Protein AF-A0A660T7T9-F1 (afdb_monomer_lite)

Sequence (181 aa):
ESLGSNYILNKNTDSLGRIIKETSVDDIMSLNNDEKEEIIRLISQIIANTEEALNEIQYPAEALRSITDKLHASAEEIGEVSVLLQSGKDKQAMDYVVKFSDLTQRFFRILTALGDSGKIQLNSIKIQGKKSSEFYHDLNNILNQLLDAFHVQDSVLIGDLLEYEIAPRMEILMELSRGLL

Radius of gyration: 19.26 Å; chains: 1; bounding box: 50×42×43 Å

Structure (mmCIF, N/CA/C/O backbone):
data_AF-A0A660T7T9-F1
#
_entry.id   AF-A0A660T7T9-F1
#
loop_
_atom_site.group_PDB
_atom_site.id
_atom_site.type_symbol
_atom_site.label_atom_id
_atom_site.label_alt_id
_atom_site.label_comp_id
_atom_site.label_asym_id
_atom_site.label_entity_id
_atom_site.label_seq_id
_atom_site.pdbx_PDB_ins_code
_atom_site.Cartn_x
_atom_site.Cartn_y
_atom_site.Cartn_z
_atom_site.occupancy
_atom_site.B_iso_or_equiv
_atom_site.auth_seq_id
_atom_site.auth_comp_id
_atom_site.auth_asym_id
_atom_site.auth_atom_id
_atom_site.pdbx_PDB_model_num
ATOM 1 N N . GLU A 1 1 ? -19.222 -13.477 13.745 1.00 32.31 1 GLU A N 1
ATOM 2 C CA . GLU A 1 1 ? -18.716 -14.300 12.632 1.00 32.31 1 GLU A CA 1
ATOM 3 C C . GLU A 1 1 ? -17.301 -13.851 12.338 1.00 32.31 1 GLU A C 1
ATOM 5 O O . GLU A 1 1 ? -17.065 -12.653 12.251 1.00 32.31 1 GLU A O 1
ATOM 10 N N . SER A 1 2 ? -16.368 -14.800 12.360 1.00 30.06 2 SER A N 1
ATOM 11 C CA . SER A 1 2 ? -14.943 -14.578 12.113 1.00 30.06 2 SER A CA 1
ATOM 12 C C . SER A 1 2 ? -14.772 -13.882 10.763 1.00 30.06 2 SER A C 1
ATOM 14 O O . SER A 1 2 ? -15.276 -14.391 9.761 1.00 30.06 2 SER A O 1
ATOM 16 N N . LEU A 1 3 ? -14.116 -12.716 10.741 1.00 31.08 3 LEU A N 1
ATOM 17 C CA . LEU A 1 3 ? -13.635 -12.105 9.504 1.00 31.08 3 LEU A CA 1
ATOM 18 C C . LEU A 1 3 ? -12.631 -13.086 8.906 1.00 31.08 3 LEU A C 1
ATOM 20 O O . LEU A 1 3 ? -11.487 -13.174 9.342 1.00 31.08 3 LEU A O 1
ATOM 24 N N . GLY A 1 4 ? -13.138 -13.918 7.999 1.00 30.67 4 GLY A N 1
ATOM 25 C CA . GLY A 1 4 ? -12.443 -15.075 7.476 1.00 30.67 4 GLY A CA 1
ATOM 26 C C . GLY A 1 4 ? -11.091 -14.689 6.899 1.00 30.67 4 GLY A C 1
ATOM 27 O O . GLY A 1 4 ? -11.026 -13.959 5.917 1.00 30.67 4 GLY A O 1
ATOM 28 N N . SER A 1 5 ? -10.045 -15.185 7.560 1.00 32.72 5 SER A N 1
ATOM 29 C CA . SER A 1 5 ? -8.849 -15.891 7.071 1.00 32.72 5 SER A CA 1
ATOM 30 C C . SER A 1 5 ? -8.569 -15.990 5.560 1.00 32.72 5 SER A C 1
ATOM 32 O O . SER A 1 5 ? -8.034 -16.998 5.118 1.00 32.72 5 SER A O 1
ATOM 34 N N . ASN A 1 6 ? -8.831 -14.956 4.767 1.00 32.03 6 ASN A N 1
ATOM 35 C CA . ASN A 1 6 ? -8.336 -14.829 3.395 1.00 32.03 6 ASN A CA 1
ATOM 36 C C . ASN A 1 6 ? -7.282 -13.720 3.294 1.00 32.03 6 ASN A C 1
ATOM 38 O O . ASN A 1 6 ? -7.159 -13.049 2.275 1.00 32.03 6 ASN A O 1
ATOM 42 N N . TYR A 1 7 ? -6.486 -13.541 4.349 1.00 35.56 7 TYR A N 1
ATOM 43 C CA . TYR A 1 7 ? -5.152 -12.992 4.154 1.00 35.56 7 TYR A CA 1
ATOM 44 C C . TYR A 1 7 ? -4.327 -14.068 3.465 1.00 35.56 7 TYR A C 1
ATOM 46 O O . TYR A 1 7 ? -4.413 -15.235 3.843 1.00 35.56 7 TYR A O 1
ATOM 54 N N . ILE A 1 8 ? -3.569 -13.668 2.445 1.00 36.16 8 ILE A N 1
ATOM 55 C CA . ILE A 1 8 ? -2.634 -14.491 1.674 1.00 36.16 8 ILE A CA 1
ATOM 56 C C . ILE A 1 8 ? -1.559 -15.042 2.624 1.00 36.16 8 ILE A C 1
ATOM 58 O O . ILE A 1 8 ? -0.425 -14.584 2.686 1.00 36.16 8 ILE A O 1
ATOM 62 N N . LEU A 1 9 ? -1.937 -16.029 3.417 1.00 39.06 9 LEU A N 1
ATOM 63 C CA . LEU A 1 9 ? -1.061 -16.961 4.075 1.00 39.06 9 LEU A CA 1
ATOM 64 C C . LEU A 1 9 ? -1.351 -18.292 3.402 1.00 39.06 9 LEU A C 1
ATOM 66 O O . LEU A 1 9 ? -2.498 -18.716 3.295 1.00 39.06 9 LEU A O 1
ATOM 70 N N . ASN A 1 10 ? -0.269 -18.948 3.000 1.00 38.38 10 ASN A N 1
ATOM 71 C CA . ASN A 1 10 ? -0.220 -20.370 2.686 1.00 38.38 10 ASN A CA 1
ATOM 72 C C . ASN A 1 10 ? -0.346 -20.797 1.209 1.00 38.38 10 ASN A C 1
ATOM 74 O O . ASN A 1 10 ? -1.225 -21.561 0.821 1.00 38.38 10 ASN A O 1
ATOM 78 N N . LYS A 1 11 ? 0.636 -20.374 0.402 1.00 34.09 11 LYS A N 1
ATOM 79 C CA . LYS A 1 11 ? 1.214 -21.217 -0.673 1.00 34.09 11 LYS A CA 1
ATOM 80 C C . LYS A 1 11 ? 2.751 -21.170 -0.713 1.00 34.09 11 LYS A C 1
ATOM 82 O O . LYS A 1 11 ? 3.387 -22.154 -1.088 1.00 34.09 11 LYS A O 1
ATOM 87 N N . ASN A 1 12 ? 3.364 -20.068 -0.270 1.00 40.84 12 ASN A N 1
ATOM 88 C CA . ASN A 1 12 ? 4.824 -19.901 -0.317 1.00 40.84 12 ASN A CA 1
ATOM 89 C C . ASN A 1 12 ? 5.591 -20.637 0.798 1.00 40.84 12 ASN A C 1
ATOM 91 O O . ASN A 1 12 ? 6.711 -21.080 0.562 1.00 40.84 12 ASN A O 1
ATOM 95 N N . THR A 1 13 ? 5.009 -20.830 1.984 1.00 38.84 13 THR A N 1
ATOM 96 C CA . THR A 1 13 ? 5.680 -21.503 3.116 1.00 38.84 13 THR A CA 1
ATOM 97 C C . THR A 1 13 ? 5.848 -23.007 2.898 1.00 38.84 13 THR A C 1
ATOM 99 O O . THR A 1 13 ? 6.919 -23.546 3.171 1.00 38.84 13 THR A O 1
ATOM 102 N N . ASP A 1 14 ? 4.842 -23.669 2.321 1.00 40.19 14 ASP A N 1
ATOM 103 C CA . ASP A 1 14 ? 4.927 -25.087 1.937 1.00 40.19 14 ASP A CA 1
ATOM 104 C C . ASP A 1 14 ? 5.946 -25.318 0.812 1.00 40.19 14 ASP A C 1
ATOM 106 O O . ASP A 1 14 ? 6.631 -26.341 0.780 1.00 40.19 14 ASP A O 1
ATOM 110 N N . SER A 1 15 ? 6.082 -24.342 -0.089 1.00 45.59 15 SER A N 1
ATOM 111 C CA . SER A 1 15 ? 7.023 -24.390 -1.212 1.00 45.59 15 SER A CA 1
ATOM 112 C C . SER A 1 15 ? 8.474 -24.230 -0.739 1.00 45.59 15 SER A C 1
ATOM 114 O O . SER A 1 15 ? 9.328 -25.027 -1.117 1.00 45.59 15 SER A O 1
ATOM 116 N N . LEU A 1 16 ? 8.746 -23.282 0.168 1.00 44.72 16 LEU A N 1
ATOM 117 C CA . LEU A 1 16 ? 10.064 -23.123 0.802 1.00 44.72 16 LEU A CA 1
ATOM 118 C C . LEU A 1 16 ? 10.450 -24.346 1.646 1.00 44.72 16 LEU A C 1
ATOM 120 O O . LEU A 1 16 ? 11.587 -24.807 1.581 1.00 44.72 16 LEU A O 1
ATOM 124 N N . GLY A 1 17 ? 9.497 -24.907 2.399 1.00 48.06 17 GLY A N 1
ATOM 125 C CA . GLY A 1 17 ? 9.722 -26.101 3.215 1.00 48.06 17 GLY A CA 1
ATOM 126 C C . GLY A 1 17 ? 10.036 -27.362 2.402 1.00 48.06 17 GLY A C 1
ATOM 127 O O . GLY A 1 17 ? 10.760 -28.226 2.898 1.00 48.06 17 GLY A O 1
ATOM 128 N N . ARG A 1 18 ? 9.528 -27.473 1.164 1.00 49.91 18 ARG A N 1
ATOM 129 C CA . ARG A 1 18 ? 9.916 -28.538 0.222 1.00 49.91 18 ARG A CA 1
ATOM 130 C C . ARG A 1 18 ? 11.280 -28.286 -0.396 1.00 49.91 18 ARG A C 1
ATOM 132 O O . ARG A 1 18 ? 12.117 -29.171 -0.313 1.00 49.91 18 ARG A O 1
ATOM 139 N N . ILE A 1 19 ? 11.536 -27.081 -0.905 1.00 54.47 19 ILE A N 1
ATOM 140 C CA . ILE A 1 19 ? 12.822 -26.735 -1.531 1.00 54.47 19 ILE A CA 1
ATOM 141 C C . ILE A 1 19 ? 13.975 -26.953 -0.542 1.00 54.47 19 ILE A C 1
ATOM 143 O O . ILE A 1 19 ? 14.915 -27.663 -0.857 1.00 54.47 19 ILE A O 1
ATOM 147 N N . ILE A 1 20 ? 13.867 -26.464 0.699 1.00 57.25 20 ILE A N 1
ATOM 148 C CA . ILE A 1 20 ? 14.914 -26.651 1.724 1.00 57.25 20 ILE A CA 1
ATOM 149 C C . ILE A 1 20 ? 15.106 -28.133 2.100 1.00 57.25 20 ILE A C 1
ATOM 151 O O . ILE A 1 20 ? 16.202 -28.532 2.483 1.00 57.25 20 ILE A O 1
ATOM 155 N N . LYS A 1 21 ? 14.055 -28.958 2.005 1.00 58.66 21 LYS A N 1
ATOM 156 C CA . LYS A 1 21 ? 14.145 -30.408 2.248 1.00 58.66 21 LYS A CA 1
ATOM 157 C C . LYS A 1 21 ? 14.702 -31.192 1.061 1.00 58.66 21 LYS A C 1
ATOM 159 O O . LYS A 1 21 ? 15.217 -32.285 1.272 1.00 58.66 21 LYS A O 1
ATOM 164 N N . GLU A 1 22 ? 14.537 -30.677 -0.151 1.00 61.94 22 GLU A N 1
ATOM 165 C CA . GLU A 1 22 ? 14.919 -31.335 -1.403 1.00 61.94 22 GLU A CA 1
ATOM 166 C C . GLU A 1 22 ? 16.310 -30.905 -1.886 1.00 61.94 22 GLU A C 1
ATOM 168 O O . GLU A 1 22 ? 16.959 -31.673 -2.590 1.00 61.94 22 GLU A O 1
ATOM 173 N N . THR A 1 23 ? 16.805 -29.735 -1.468 1.00 68.62 23 THR A N 1
ATOM 174 C CA . THR A 1 23 ? 18.169 -29.285 -1.761 1.00 68.62 23 THR A CA 1
ATOM 175 C C . THR A 1 23 ? 19.185 -30.107 -0.967 1.00 68.62 23 THR A C 1
ATOM 177 O O . THR A 1 23 ? 19.240 -30.036 0.265 1.00 68.62 23 THR A O 1
ATOM 180 N N . SER A 1 24 ? 20.023 -30.875 -1.663 1.00 73.50 24 SER A N 1
ATOM 181 C CA . SER A 1 24 ? 21.106 -31.622 -1.029 1.00 73.50 24 SER A CA 1
ATOM 182 C C . SER A 1 24 ? 22.297 -30.715 -0.690 1.00 73.50 24 SER A C 1
ATOM 184 O O . SER A 1 24 ? 22.475 -29.628 -1.244 1.00 73.50 24 SER A O 1
ATOM 186 N N . VAL A 1 25 ? 23.157 -31.174 0.224 1.00 69.94 25 VAL A N 1
ATOM 187 C CA . VAL A 1 25 ? 24.430 -30.491 0.518 1.00 69.94 25 VAL A CA 1
ATOM 188 C C . VAL A 1 25 ? 25.308 -30.422 -0.737 1.00 69.94 25 VAL A C 1
ATOM 190 O O . VAL A 1 25 ? 25.994 -29.423 -0.942 1.00 69.94 25 VAL A O 1
ATOM 193 N N . ASP A 1 26 ? 25.242 -31.435 -1.601 1.00 73.81 26 ASP A N 1
ATOM 194 C CA . ASP A 1 26 ? 26.008 -31.486 -2.846 1.00 73.81 26 ASP A CA 1
ATOM 195 C C . ASP A 1 26 ? 25.537 -30.420 -3.847 1.00 73.81 26 ASP A C 1
ATOM 197 O O . ASP A 1 26 ? 26.372 -29.760 -4.469 1.00 73.81 26 ASP A O 1
ATOM 201 N N . ASP A 1 27 ? 24.226 -30.161 -3.923 1.00 74.19 27 ASP A N 1
ATOM 202 C CA . ASP A 1 27 ? 23.667 -29.092 -4.760 1.00 74.19 27 ASP A CA 1
ATOM 203 C C . ASP A 1 27 ? 24.191 -27.721 -4.312 1.00 74.19 27 ASP A C 1
ATOM 205 O O . ASP A 1 27 ? 24.672 -26.945 -5.135 1.00 74.19 27 ASP A O 1
ATOM 209 N N . ILE A 1 28 ? 24.204 -27.454 -3.001 1.00 70.56 28 ILE A N 1
ATOM 210 C CA . ILE A 1 28 ? 24.725 -26.197 -2.428 1.00 70.56 28 ILE A CA 1
ATOM 211 C C . ILE A 1 28 ? 26.228 -26.045 -2.697 1.00 70.56 28 ILE A C 1
ATOM 213 O O . ILE A 1 28 ? 26.712 -24.950 -2.996 1.00 70.56 28 ILE A O 1
ATOM 217 N N . MET A 1 29 ? 26.982 -27.141 -2.595 1.00 73.62 29 MET A N 1
ATOM 218 C CA . MET A 1 29 ? 28.427 -27.137 -2.828 1.00 73.62 29 MET A CA 1
ATOM 219 C C . MET A 1 29 ? 28.773 -26.933 -4.310 1.00 73.62 29 MET A C 1
ATOM 221 O O . MET A 1 29 ? 29.826 -26.360 -4.600 1.00 73.62 29 MET A O 1
ATOM 225 N N . SER A 1 30 ? 27.881 -27.335 -5.223 1.00 81.00 30 SER A N 1
ATOM 226 C CA . SER A 1 30 ? 28.037 -27.183 -6.676 1.00 81.00 30 SER A CA 1
ATOM 227 C C . SER A 1 30 ? 27.763 -25.771 -7.208 1.00 81.00 30 SER A C 1
ATOM 229 O O . SER A 1 30 ? 28.172 -25.463 -8.328 1.00 81.00 30 SER A O 1
ATOM 231 N N . LEU A 1 31 ? 27.132 -24.906 -6.404 1.00 81.81 31 LEU A N 1
ATOM 232 C CA . LEU A 1 31 ? 26.824 -23.532 -6.795 1.00 81.81 31 LEU A CA 1
ATOM 233 C C . LEU A 1 31 ? 28.096 -22.731 -7.093 1.00 81.81 31 LEU A C 1
ATOM 235 O O . LEU A 1 31 ? 29.090 -22.776 -6.347 1.00 81.81 31 LEU A O 1
ATOM 239 N N . ASN A 1 32 ? 28.032 -21.940 -8.158 1.00 86.94 32 ASN A N 1
ATOM 240 C CA . ASN A 1 32 ? 29.068 -20.974 -8.486 1.00 86.94 32 ASN A CA 1
ATOM 241 C C . ASN A 1 32 ? 29.019 -19.760 -7.530 1.00 86.94 32 ASN A C 1
ATOM 243 O O . ASN A 1 32 ? 28.158 -19.659 -6.653 1.00 86.94 32 ASN A O 1
ATOM 247 N N . ASN A 1 33 ? 29.994 -18.855 -7.646 1.00 84.75 33 ASN A N 1
ATOM 248 C CA . ASN A 1 33 ? 30.085 -17.710 -6.737 1.00 84.75 33 ASN A CA 1
ATOM 249 C C . ASN A 1 33 ? 28.909 -16.734 -6.900 1.00 84.75 33 ASN A C 1
ATOM 251 O O . ASN A 1 33 ? 28.388 -16.278 -5.887 1.00 84.75 33 ASN A O 1
ATOM 255 N N . ASP A 1 34 ? 28.447 -16.482 -8.126 1.00 77.56 34 ASP A N 1
ATOM 256 C CA . ASP A 1 34 ? 27.332 -15.565 -8.399 1.00 77.56 34 ASP A CA 1
ATOM 257 C C . ASP A 1 34 ? 26.017 -16.106 -7.805 1.00 77.56 34 ASP A C 1
ATOM 259 O O . ASP A 1 34 ? 25.252 -15.377 -7.176 1.00 77.56 34 ASP A O 1
ATOM 263 N N . GLU A 1 35 ? 25.778 -17.415 -7.930 1.00 79.19 35 GLU A N 1
ATOM 264 C CA . GLU A 1 35 ? 24.622 -18.098 -7.337 1.00 79.19 35 GLU A CA 1
ATOM 265 C C . GLU A 1 35 ? 24.662 -18.062 -5.804 1.00 79.19 35 GLU A C 1
ATOM 267 O O . GLU A 1 35 ? 23.637 -17.852 -5.152 1.00 79.19 35 GLU A O 1
ATOM 272 N N . LYS A 1 36 ? 25.850 -18.234 -5.209 1.00 79.06 36 LYS A N 1
ATOM 273 C CA . LYS A 1 36 ? 26.038 -18.129 -3.754 1.00 79.06 36 LYS A CA 1
ATOM 274 C C . LYS A 1 36 ? 25.784 -16.710 -3.256 1.00 79.06 36 LYS A C 1
ATOM 276 O O . LYS A 1 36 ? 25.103 -16.546 -2.244 1.00 79.06 36 LYS A O 1
ATOM 281 N N . GLU A 1 37 ? 26.303 -15.700 -3.951 1.00 79.38 37 GLU A N 1
ATOM 282 C CA . GLU A 1 37 ? 26.067 -14.294 -3.616 1.00 79.38 37 GLU A CA 1
ATOM 283 C C . GLU A 1 37 ? 24.580 -13.940 -3.702 1.00 79.38 37 GLU A C 1
ATOM 285 O O . GLU A 1 37 ? 24.042 -13.318 -2.781 1.00 79.38 37 GLU A O 1
ATOM 290 N N . GLU A 1 38 ? 23.888 -14.411 -4.740 1.00 77.31 38 GLU A N 1
ATOM 291 C CA . GLU A 1 38 ? 22.453 -14.182 -4.898 1.00 77.31 38 GLU A CA 1
ATOM 292 C C . GLU A 1 38 ? 21.634 -14.847 -3.783 1.00 77.31 38 GLU A C 1
ATOM 294 O O . GLU A 1 38 ? 20.752 -14.217 -3.196 1.00 77.31 38 GLU A O 1
ATOM 299 N N . ILE A 1 39 ? 21.955 -16.089 -3.407 1.00 80.12 39 ILE A N 1
ATOM 300 C CA 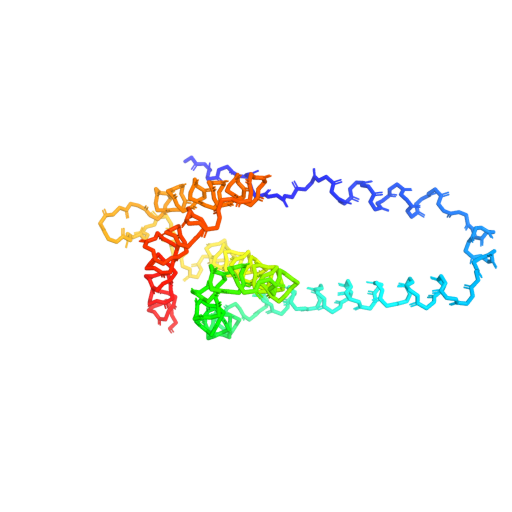. ILE A 1 39 ? 21.287 -16.768 -2.285 1.00 80.12 39 ILE A CA 1
ATOM 301 C C . ILE A 1 39 ? 21.534 -16.029 -0.966 1.00 80.12 39 ILE A C 1
ATOM 303 O O . ILE A 1 39 ? 20.592 -15.824 -0.199 1.00 80.12 39 ILE A O 1
ATOM 307 N N . ILE A 1 40 ? 22.770 -15.595 -0.694 1.00 82.38 40 ILE A N 1
ATOM 308 C CA . ILE A 1 40 ? 23.093 -14.820 0.514 1.00 82.38 40 ILE A CA 1
ATOM 309 C C . ILE A 1 40 ? 22.291 -13.514 0.545 1.00 82.38 40 ILE A C 1
ATOM 311 O O . ILE A 1 40 ? 21.748 -13.147 1.594 1.00 82.38 40 ILE A O 1
ATOM 315 N N . ARG A 1 41 ? 22.171 -12.831 -0.599 1.00 79.56 41 ARG A N 1
ATOM 316 C CA . ARG A 1 41 ? 21.372 -11.609 -0.738 1.00 79.56 41 ARG A CA 1
ATOM 317 C C . ARG A 1 41 ? 19.896 -11.874 -0.434 1.00 79.56 41 ARG A C 1
ATOM 319 O O . ARG A 1 41 ? 19.298 -11.147 0.359 1.00 79.56 41 ARG A O 1
ATOM 326 N N . LEU A 1 42 ? 19.326 -12.934 -1.009 1.00 77.06 42 LEU A N 1
ATOM 327 C CA . LEU A 1 42 ? 17.936 -13.336 -0.782 1.00 77.06 42 LEU A CA 1
ATOM 328 C C . LEU A 1 42 ? 17.672 -13.713 0.685 1.00 77.06 42 LEU A C 1
ATOM 330 O O . LEU A 1 42 ? 16.690 -13.249 1.265 1.00 77.06 42 LEU A O 1
ATOM 334 N N . ILE A 1 43 ? 18.557 -14.496 1.312 1.00 82.81 43 ILE A N 1
ATOM 335 C CA . ILE A 1 43 ? 18.452 -14.860 2.736 1.00 82.81 43 ILE A CA 1
ATOM 336 C C . ILE A 1 43 ? 18.509 -13.610 3.617 1.00 82.81 43 ILE A C 1
ATOM 338 O O . ILE A 1 43 ? 17.679 -13.454 4.512 1.00 82.81 43 ILE A O 1
ATOM 342 N N . SER A 1 44 ? 19.448 -12.702 3.347 1.00 82.12 44 SER A N 1
ATOM 343 C CA . SER A 1 44 ? 19.580 -11.451 4.103 1.00 82.12 44 SER A CA 1
ATOM 344 C C . SER A 1 44 ? 18.311 -10.599 4.004 1.00 82.12 44 SER A C 1
ATOM 346 O O . SER A 1 44 ? 17.856 -10.057 5.009 1.00 82.12 44 SER A O 1
ATOM 348 N N . GLN A 1 45 ? 17.688 -10.544 2.821 1.00 77.19 45 GLN A N 1
ATOM 349 C CA . GLN A 1 45 ? 16.413 -9.854 2.631 1.00 77.19 45 GLN A CA 1
ATOM 350 C C . GLN A 1 45 ? 15.279 -10.502 3.439 1.00 77.19 45 GLN A C 1
ATOM 352 O O . GLN A 1 45 ? 14.484 -9.796 4.056 1.00 77.19 45 GLN A O 1
ATOM 357 N N . ILE A 1 46 ? 15.206 -11.838 3.473 1.00 81.38 46 ILE A N 1
ATOM 358 C CA . ILE A 1 46 ? 14.200 -12.565 4.264 1.00 81.38 46 ILE A CA 1
ATOM 359 C C . ILE A 1 46 ? 14.377 -12.289 5.761 1.00 81.38 46 ILE A C 1
ATOM 361 O O . ILE A 1 46 ? 13.384 -12.044 6.451 1.00 81.38 46 ILE A O 1
ATOM 365 N N . ILE A 1 47 ? 15.617 -12.308 6.261 1.00 82.38 47 ILE A N 1
ATOM 366 C CA . ILE A 1 47 ? 15.924 -11.997 7.664 1.00 82.38 47 ILE A CA 1
ATOM 367 C C . ILE A 1 47 ? 15.457 -10.578 7.992 1.00 82.38 47 ILE A C 1
ATOM 369 O O . ILE A 1 47 ? 14.654 -10.416 8.909 1.00 82.38 47 ILE A O 1
ATOM 373 N N . ALA A 1 48 ? 15.859 -9.583 7.195 1.00 80.38 48 ALA A N 1
ATOM 374 C CA . ALA A 1 48 ? 15.471 -8.190 7.405 1.00 80.38 48 ALA A CA 1
ATOM 375 C C . ALA A 1 48 ? 13.941 -8.006 7.411 1.00 80.38 48 ALA A C 1
ATOM 377 O O . ALA A 1 48 ? 13.391 -7.377 8.314 1.00 80.38 48 ALA A O 1
ATOM 378 N N . ASN A 1 49 ? 13.236 -8.624 6.458 1.00 78.19 49 ASN A N 1
ATOM 379 C CA . ASN A 1 49 ? 11.773 -8.567 6.390 1.00 78.19 49 ASN A CA 1
ATOM 380 C C . ASN A 1 49 ? 11.109 -9.222 7.616 1.00 78.19 49 ASN A C 1
ATOM 382 O O . ASN A 1 49 ? 10.058 -8.771 8.074 1.00 78.19 49 ASN A O 1
ATOM 386 N N . THR A 1 50 ? 11.709 -10.291 8.148 1.00 79.94 50 THR A N 1
ATOM 387 C CA . THR A 1 50 ? 11.199 -11.005 9.329 1.00 79.94 50 THR A CA 1
ATOM 388 C C . THR A 1 50 ? 11.426 -10.201 10.605 1.00 79.94 50 THR A C 1
ATOM 390 O O . THR A 1 50 ? 10.522 -10.108 11.433 1.00 79.94 50 THR A O 1
ATOM 393 N N . GLU A 1 51 ? 12.601 -9.592 10.759 1.00 84.19 51 GLU A N 1
ATOM 394 C CA . GLU A 1 51 ? 12.904 -8.690 11.875 1.00 84.19 51 GLU A CA 1
ATOM 395 C C . GLU A 1 51 ? 11.976 -7.474 11.869 1.00 84.19 51 GLU A C 1
ATOM 397 O O . GLU A 1 51 ? 11.440 -7.098 12.912 1.00 84.19 51 GLU A O 1
ATOM 402 N N . GLU A 1 52 ? 11.717 -6.900 10.691 1.00 81.69 52 GLU A N 1
ATOM 403 C CA . GLU A 1 52 ? 10.786 -5.785 10.547 1.00 81.69 52 GLU A CA 1
ATOM 404 C C . GLU A 1 52 ? 9.356 -6.206 10.922 1.00 81.69 52 GLU A C 1
ATOM 406 O O . GLU A 1 52 ? 8.709 -5.522 11.713 1.00 81.69 52 GLU A O 1
ATOM 411 N N . ALA A 1 53 ? 8.888 -7.371 10.461 1.00 80.19 53 ALA A N 1
ATOM 412 C CA . ALA A 1 53 ? 7.585 -7.912 10.854 1.00 80.19 53 ALA A CA 1
ATOM 413 C C . ALA A 1 53 ? 7.490 -8.215 12.364 1.00 80.19 53 ALA A C 1
ATOM 415 O O . ALA A 1 53 ? 6.444 -7.994 12.976 1.00 80.19 53 ALA A O 1
ATOM 416 N N . LEU A 1 54 ? 8.570 -8.694 12.991 1.00 82.12 54 LEU A N 1
ATOM 417 C CA . LEU A 1 54 ? 8.612 -8.924 14.437 1.00 82.12 54 LEU A CA 1
ATOM 418 C C . LEU A 1 54 ? 8.512 -7.601 15.210 1.00 82.12 54 LEU A C 1
ATOM 420 O O . LEU A 1 54 ? 7.756 -7.507 16.177 1.00 82.12 54 LEU A O 1
ATOM 424 N N . ASN A 1 55 ? 9.232 -6.574 14.754 1.00 82.38 55 ASN A N 1
ATOM 425 C CA . ASN A 1 55 ? 9.185 -5.230 15.323 1.00 82.38 55 ASN A CA 1
ATOM 426 C C . ASN A 1 55 ? 7.782 -4.611 15.192 1.00 82.38 55 ASN A C 1
ATOM 428 O O . ASN A 1 55 ? 7.267 -4.041 16.151 1.00 82.38 55 ASN A O 1
ATOM 432 N N . GLU A 1 56 ? 7.129 -4.795 14.040 1.00 84.12 56 GLU A N 1
ATOM 433 C CA . GLU A 1 56 ? 5.741 -4.382 13.806 1.00 84.12 56 GLU A CA 1
ATOM 434 C C . GLU A 1 56 ? 4.758 -5.021 14.797 1.00 84.12 56 GLU A C 1
ATOM 436 O O . GLU A 1 56 ? 3.818 -4.367 15.237 1.00 84.12 56 GLU A O 1
ATOM 441 N N . ILE A 1 57 ? 4.976 -6.280 15.183 1.00 79.31 57 ILE A N 1
ATOM 442 C CA . ILE A 1 57 ? 4.137 -6.972 16.173 1.00 79.31 57 ILE A CA 1
ATOM 443 C C . ILE A 1 57 ? 4.455 -6.497 17.596 1.00 79.31 57 ILE A C 1
ATOM 445 O O . ILE A 1 57 ? 3.548 -6.348 18.419 1.00 79.31 57 ILE A O 1
ATOM 449 N N . GLN A 1 58 ? 5.733 -6.266 17.903 1.00 83.88 58 GLN A N 1
ATOM 450 C CA . GLN A 1 58 ? 6.180 -5.882 19.241 1.00 83.88 58 GLN A CA 1
ATOM 451 C C . GLN A 1 58 ? 5.815 -4.426 19.581 1.00 83.88 58 GLN A C 1
ATOM 453 O O . GLN A 1 58 ? 5.369 -4.150 20.699 1.00 83.88 58 GLN A O 1
ATOM 458 N N . TYR A 1 59 ? 5.937 -3.519 18.608 1.00 86.75 59 TYR A N 1
ATOM 459 C CA . TYR A 1 59 ? 5.706 -2.075 18.739 1.00 86.75 59 TYR A CA 1
ATOM 460 C C . TYR A 1 59 ? 4.740 -1.569 17.652 1.00 86.75 59 TYR A C 1
ATOM 462 O O . TYR A 1 59 ? 5.107 -0.781 16.775 1.00 86.75 59 TYR A O 1
ATOM 470 N N . PRO A 1 60 ? 3.480 -2.036 17.664 1.00 84.62 60 PRO A N 1
ATOM 471 C CA . PRO A 1 60 ? 2.563 -1.830 16.550 1.00 84.62 60 PRO A CA 1
ATOM 472 C C . PRO A 1 60 ? 2.089 -0.381 16.402 1.00 84.62 60 PRO A C 1
ATOM 474 O O . PRO A 1 60 ? 1.718 0.022 15.306 1.00 84.62 60 PRO A O 1
ATOM 477 N N . ALA A 1 61 ? 2.116 0.422 17.469 1.00 84.38 61 ALA A N 1
ATOM 478 C CA . ALA A 1 61 ? 1.748 1.836 17.408 1.00 84.38 61 ALA A CA 1
ATOM 479 C C . ALA A 1 61 ? 2.832 2.661 16.689 1.00 84.38 61 ALA A C 1
ATOM 481 O O . ALA A 1 61 ? 2.553 3.418 15.759 1.00 84.38 61 ALA A O 1
ATOM 482 N N . GLU A 1 62 ? 4.093 2.462 17.069 1.00 87.75 62 GLU A N 1
ATOM 483 C CA . GLU A 1 62 ? 5.259 3.078 16.440 1.00 87.75 62 GLU A CA 1
ATOM 484 C C . GLU A 1 62 ? 5.396 2.635 14.980 1.00 87.75 62 GLU A C 1
ATOM 486 O O . GLU A 1 62 ? 5.645 3.460 14.095 1.00 87.75 62 GLU A O 1
ATOM 491 N N . ALA A 1 63 ? 5.169 1.344 14.726 1.00 90.00 63 ALA A N 1
ATOM 492 C CA . ALA A 1 63 ? 5.128 0.788 13.386 1.00 90.00 63 ALA A CA 1
ATOM 493 C C . ALA A 1 63 ? 4.001 1.401 12.546 1.00 90.00 63 ALA A C 1
ATOM 495 O O . ALA A 1 63 ? 4.261 1.804 11.412 1.00 90.00 63 ALA A O 1
ATOM 496 N N . LEU A 1 64 ? 2.789 1.543 13.104 1.00 89.56 64 LEU A N 1
ATOM 497 C CA . LEU A 1 64 ? 1.655 2.171 12.422 1.00 89.56 64 LEU A CA 1
ATOM 498 C C . LEU A 1 64 ? 1.965 3.624 12.047 1.00 89.56 64 LEU A C 1
ATOM 500 O O . LEU A 1 64 ? 1.656 4.052 10.934 1.00 89.56 64 LEU A O 1
ATOM 504 N N . ARG A 1 65 ? 2.624 4.378 12.936 1.00 89.12 65 ARG A N 1
ATOM 505 C CA . ARG A 1 65 ? 3.052 5.750 12.633 1.00 89.12 65 ARG A CA 1
ATOM 506 C C . ARG A 1 65 ? 4.051 5.774 11.479 1.00 89.12 65 ARG A C 1
ATOM 508 O O . ARG A 1 65 ? 3.833 6.468 10.493 1.00 89.12 65 ARG A O 1
ATOM 515 N N . SER A 1 66 ? 5.112 4.970 11.577 1.00 90.88 66 SER A N 1
ATOM 516 C CA . SER A 1 66 ? 6.166 4.930 10.560 1.00 90.88 66 SER A CA 1
ATOM 517 C C . SER A 1 66 ? 5.642 4.503 9.189 1.00 90.88 66 SER A C 1
ATOM 519 O O . SER A 1 66 ? 6.019 5.101 8.181 1.00 90.88 66 SER A O 1
ATOM 521 N N . ILE A 1 67 ? 4.775 3.487 9.134 1.00 91.81 67 ILE A N 1
ATOM 522 C CA . ILE A 1 67 ? 4.214 3.023 7.865 1.00 91.81 67 ILE A CA 1
ATOM 523 C C . ILE A 1 67 ? 3.237 4.045 7.277 1.00 91.81 67 ILE A C 1
ATOM 525 O O . ILE A 1 67 ? 3.215 4.205 6.065 1.00 91.81 67 ILE A O 1
ATOM 529 N N . THR A 1 68 ? 2.490 4.778 8.112 1.00 91.69 68 THR A N 1
ATOM 530 C CA . THR A 1 68 ? 1.580 5.841 7.655 1.00 91.69 68 THR A CA 1
ATOM 531 C C . THR A 1 68 ? 2.356 6.953 6.946 1.00 91.69 68 THR A C 1
ATOM 533 O O . THR A 1 68 ? 1.966 7.370 5.859 1.00 91.69 68 THR A O 1
ATOM 536 N N . ASP A 1 69 ? 3.494 7.384 7.501 1.00 90.50 69 ASP A N 1
ATOM 537 C CA . ASP A 1 69 ? 4.337 8.413 6.876 1.00 90.50 69 ASP A CA 1
ATOM 538 C C . ASP A 1 69 ? 4.951 7.927 5.551 1.00 90.50 69 ASP A C 1
ATOM 540 O O . ASP A 1 69 ? 4.959 8.650 4.553 1.00 90.50 69 ASP A O 1
ATOM 544 N N . LYS A 1 70 ? 5.430 6.674 5.512 1.00 92.75 70 LYS A N 1
ATOM 545 C CA . LYS A 1 70 ? 5.959 6.058 4.282 1.00 92.75 70 LYS A CA 1
ATOM 546 C C . LYS A 1 70 ? 4.878 5.905 3.209 1.00 92.75 70 LYS A C 1
ATOM 548 O O . LYS A 1 70 ? 5.156 6.133 2.034 1.00 92.75 70 LYS A O 1
ATOM 553 N N . LEU A 1 71 ? 3.666 5.514 3.607 1.00 91.00 71 LEU A N 1
ATOM 554 C CA . LEU A 1 71 ? 2.536 5.324 2.703 1.00 91.00 71 LEU A CA 1
ATOM 555 C C . LEU A 1 71 ? 2.088 6.654 2.092 1.00 91.00 71 LEU A C 1
ATOM 557 O O . LEU A 1 71 ? 1.802 6.685 0.902 1.00 91.00 71 LEU A O 1
ATOM 561 N N . HIS A 1 72 ? 2.121 7.749 2.858 1.00 89.56 72 HIS A N 1
ATOM 562 C CA . HIS A 1 72 ? 1.827 9.088 2.342 1.00 89.56 72 HIS A CA 1
ATOM 563 C C . HIS A 1 72 ? 2.777 9.475 1.207 1.00 89.56 72 HIS A C 1
ATOM 565 O O . HIS A 1 72 ? 2.331 9.826 0.120 1.00 89.56 72 HIS A O 1
ATOM 571 N N . ALA A 1 73 ? 4.088 9.351 1.432 1.00 90.88 73 ALA A N 1
ATOM 572 C CA . ALA A 1 73 ? 5.083 9.639 0.399 1.00 90.88 73 ALA A CA 1
ATOM 573 C C . ALA A 1 73 ? 4.920 8.724 -0.828 1.00 90.88 73 ALA A C 1
ATOM 575 O O . ALA A 1 73 ? 5.081 9.159 -1.963 1.00 90.88 73 ALA A O 1
ATOM 576 N N . SER A 1 74 ? 4.574 7.452 -0.611 1.00 91.19 74 SER A N 1
ATOM 577 C CA . SER A 1 74 ? 4.355 6.507 -1.708 1.00 91.19 74 SER A CA 1
ATOM 578 C C . SER A 1 74 ? 3.065 6.763 -2.487 1.00 91.19 74 SER A C 1
ATOM 580 O O . SER A 1 74 ? 3.011 6.408 -3.660 1.00 91.19 74 SER A O 1
ATOM 582 N N . ALA A 1 75 ? 2.030 7.333 -1.865 1.00 87.00 75 ALA A N 1
ATOM 583 C CA . ALA A 1 75 ? 0.786 7.692 -2.540 1.00 87.00 75 ALA A CA 1
ATOM 584 C C . ALA A 1 75 ? 1.002 8.851 -3.527 1.00 87.00 75 ALA A C 1
ATOM 586 O O . ALA A 1 75 ? 0.475 8.803 -4.635 1.00 87.00 75 ALA A O 1
ATOM 587 N N . GLU A 1 76 ? 1.838 9.832 -3.163 1.00 87.44 76 GLU A N 1
ATOM 588 C CA . GLU A 1 76 ? 2.262 10.908 -4.073 1.00 87.44 76 GLU A CA 1
ATOM 589 C C . GLU A 1 76 ? 3.021 10.347 -5.286 1.00 87.44 76 GLU A C 1
ATOM 591 O O . GLU A 1 76 ? 2.704 10.679 -6.425 1.00 87.44 76 GLU A O 1
ATOM 596 N N . GLU A 1 77 ? 3.973 9.433 -5.063 1.00 90.94 77 GLU A N 1
ATOM 597 C CA . GLU A 1 77 ? 4.712 8.762 -6.145 1.00 90.94 77 GLU A CA 1
ATOM 598 C C . GLU A 1 77 ? 3.788 7.949 -7.062 1.00 90.94 77 GLU A C 1
ATOM 600 O O . GLU A 1 77 ? 3.990 7.911 -8.277 1.00 90.94 77 GLU A O 1
ATOM 605 N N . ILE A 1 78 ? 2.762 7.303 -6.499 1.00 86.81 78 ILE A N 1
ATOM 606 C CA . ILE A 1 78 ? 1.829 6.499 -7.286 1.00 86.81 78 ILE A CA 1
ATOM 607 C C . ILE A 1 78 ? 0.995 7.356 -8.248 1.00 86.81 78 ILE A C 1
ATOM 609 O O . ILE A 1 78 ? 0.685 6.890 -9.343 1.00 86.81 78 ILE A O 1
ATOM 613 N N . GLY A 1 79 ? 0.684 8.607 -7.892 1.00 82.75 79 GLY A N 1
ATOM 614 C CA . GLY A 1 79 ? -0.021 9.535 -8.783 1.00 82.75 79 GLY A CA 1
ATOM 615 C C . GLY A 1 79 ? 0.729 9.803 -10.095 1.00 82.75 79 GLY A C 1
ATOM 616 O O . GLY A 1 79 ? 0.113 10.034 -11.131 1.00 82.75 79 GLY A O 1
ATOM 617 N N . GLU A 1 80 ? 2.059 9.673 -10.091 1.00 88.75 80 GLU A N 1
ATOM 618 C CA . GLU A 1 80 ? 2.913 9.904 -11.264 1.00 88.75 80 GLU A CA 1
ATOM 619 C C . GLU A 1 80 ? 2.996 8.695 -12.215 1.00 88.75 80 GLU A C 1
ATOM 621 O O . GLU A 1 80 ? 3.558 8.795 -13.309 1.00 88.75 80 GLU A O 1
ATOM 626 N N . VAL A 1 81 ? 2.459 7.531 -11.832 1.00 89.31 81 VAL A N 1
ATOM 627 C CA . VAL A 1 81 ? 2.612 6.274 -12.589 1.00 89.31 81 VAL A CA 1
ATOM 628 C C . VAL A 1 81 ? 2.084 6.393 -14.019 1.00 89.31 81 VAL A C 1
ATOM 630 O O . VAL A 1 81 ? 2.751 5.934 -14.947 1.00 89.31 81 VAL A O 1
ATOM 633 N N . SER A 1 82 ? 0.935 7.038 -14.232 1.00 86.38 82 SER A N 1
ATOM 634 C CA . SER A 1 82 ? 0.360 7.217 -15.574 1.00 86.38 82 SER A CA 1
ATOM 635 C C . SER A 1 82 ? 1.272 8.055 -16.480 1.00 86.38 82 SER A C 1
ATOM 637 O O . SER A 1 82 ? 1.527 7.679 -17.627 1.00 86.38 82 SER A O 1
ATOM 639 N N . VAL A 1 83 ? 1.848 9.136 -15.948 1.00 89.56 83 VAL A N 1
ATOM 640 C CA . VAL A 1 83 ? 2.804 10.010 -16.646 1.00 89.56 83 V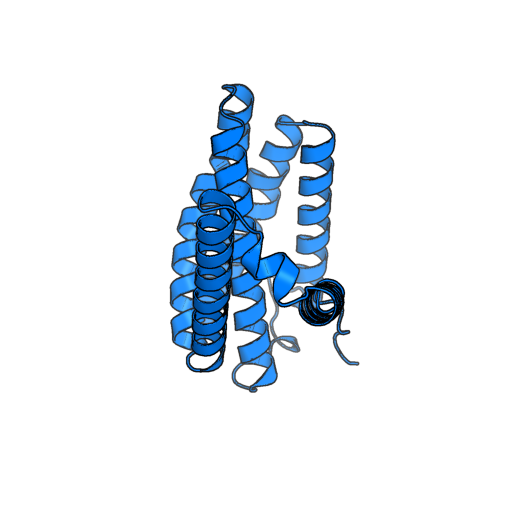AL A CA 1
ATOM 641 C C . VAL A 1 83 ? 4.106 9.265 -16.952 1.00 89.56 83 VAL A C 1
ATOM 643 O O . VAL A 1 83 ? 4.671 9.392 -18.045 1.00 89.56 83 VAL A O 1
ATOM 646 N N . LEU A 1 84 ? 4.592 8.451 -16.012 1.00 91.44 84 LEU A N 1
ATOM 647 C CA . LEU A 1 84 ? 5.780 7.621 -16.213 1.00 91.44 84 LEU A CA 1
ATOM 648 C C . LEU A 1 84 ? 5.565 6.593 -17.329 1.00 91.44 84 LEU A C 1
ATOM 650 O O . LEU A 1 84 ? 6.420 6.481 -18.207 1.00 91.44 84 LEU A O 1
ATOM 654 N N . LEU A 1 85 ? 4.417 5.913 -17.355 1.00 88.00 85 LEU A N 1
ATOM 655 C CA . LEU A 1 85 ? 4.070 4.976 -18.428 1.00 88.00 85 LEU A CA 1
ATOM 656 C C . LEU A 1 85 ? 3.968 5.687 -19.787 1.00 88.00 85 LEU A C 1
ATOM 658 O O . LEU A 1 85 ? 4.561 5.241 -20.766 1.00 88.00 85 LEU A O 1
ATOM 662 N N . GLN A 1 86 ? 3.307 6.847 -19.851 1.00 87.31 86 GLN A N 1
ATOM 663 C CA . GLN A 1 86 ? 3.190 7.632 -21.090 1.00 87.31 86 GLN A CA 1
ATOM 664 C C . GLN A 1 86 ? 4.538 8.153 -21.612 1.00 87.31 86 GLN A C 1
ATOM 666 O O . GLN A 1 86 ? 4.705 8.364 -22.813 1.00 87.31 86 GLN A O 1
ATOM 671 N N . SER A 1 87 ? 5.510 8.357 -20.720 1.00 92.12 87 SER A N 1
ATOM 672 C CA . SER A 1 87 ? 6.868 8.792 -21.066 1.00 92.12 87 SER A CA 1
ATOM 673 C C . SER A 1 87 ? 7.859 7.637 -21.276 1.00 92.12 87 SER A C 1
ATOM 675 O O . SER A 1 87 ? 9.054 7.889 -21.450 1.00 92.12 87 SER A O 1
ATOM 677 N N . GLY A 1 88 ? 7.384 6.383 -21.287 1.00 90.56 88 GLY A N 1
ATOM 678 C CA . GLY A 1 88 ? 8.197 5.180 -21.509 1.00 90.56 88 GLY A CA 1
ATOM 679 C C . GLY A 1 88 ? 9.121 4.817 -20.340 1.00 90.56 88 GLY A C 1
ATOM 680 O O . GLY A 1 88 ? 10.125 4.126 -20.526 1.00 90.56 88 GLY A O 1
ATOM 681 N N . LYS A 1 89 ? 8.832 5.319 -19.133 1.00 92.44 89 LYS A N 1
ATOM 682 C CA . LYS A 1 89 ? 9.580 5.053 -17.893 1.00 92.44 89 LYS A CA 1
ATOM 683 C C . LYS A 1 89 ? 8.975 3.887 -17.105 1.00 92.44 89 LYS A C 1
ATOM 685 O O . LYS A 1 89 ? 8.853 3.943 -15.881 1.00 92.44 89 LYS A O 1
ATOM 690 N N . ASP A 1 90 ? 8.647 2.808 -17.803 1.00 87.50 90 ASP A N 1
ATOM 691 C CA . ASP A 1 90 ? 7.891 1.659 -17.296 1.00 87.50 90 ASP A CA 1
ATOM 692 C C . ASP A 1 90 ? 8.523 1.030 -16.052 1.00 87.50 90 ASP A C 1
ATOM 694 O O . ASP A 1 90 ? 7.829 0.684 -15.099 1.00 87.50 90 ASP A O 1
ATOM 698 N N . LYS A 1 91 ? 9.858 0.927 -16.024 1.00 88.62 91 LYS A N 1
ATOM 699 C CA . LYS A 1 91 ? 10.580 0.384 -14.868 1.00 88.62 91 LYS A CA 1
ATOM 700 C C . LYS A 1 91 ? 10.341 1.221 -13.609 1.00 88.62 91 LYS A C 1
ATOM 702 O O . LYS A 1 91 ? 10.026 0.666 -12.567 1.00 88.62 91 LYS A O 1
ATOM 707 N N . GLN A 1 92 ? 10.456 2.544 -13.719 1.00 92.38 92 GLN A N 1
ATOM 708 C CA . GLN A 1 92 ? 10.244 3.447 -12.587 1.00 92.38 92 GLN A CA 1
ATOM 709 C C . GLN A 1 92 ? 8.780 3.424 -12.130 1.00 92.38 92 GLN A C 1
ATOM 711 O O . GLN A 1 92 ? 8.516 3.407 -10.932 1.00 92.38 92 GLN A O 1
ATOM 716 N N . ALA A 1 93 ? 7.838 3.376 -13.078 1.00 88.31 93 ALA A N 1
ATOM 717 C CA . ALA A 1 93 ? 6.418 3.218 -12.779 1.00 88.31 93 ALA A CA 1
ATOM 718 C C . ALA A 1 93 ? 6.158 1.929 -11.981 1.00 88.31 93 ALA A C 1
ATOM 720 O O . ALA A 1 93 ? 5.471 1.950 -10.963 1.00 88.31 93 ALA A O 1
ATOM 721 N N . MET A 1 94 ? 6.765 0.817 -12.405 1.00 84.06 94 MET A N 1
ATOM 722 C CA . MET A 1 94 ? 6.632 -0.464 -11.718 1.00 84.06 94 MET A CA 1
ATOM 723 C C . MET A 1 94 ? 7.279 -0.451 -10.327 1.00 84.06 94 MET A C 1
ATOM 725 O O . MET A 1 94 ? 6.698 -0.984 -9.385 1.00 84.06 94 MET A O 1
ATOM 729 N N . ASP A 1 95 ? 8.432 0.204 -10.168 1.00 88.12 95 ASP A N 1
ATOM 730 C CA . ASP A 1 95 ? 9.087 0.360 -8.864 1.00 88.12 95 ASP A CA 1
ATOM 731 C C . ASP A 1 95 ? 8.170 1.094 -7.860 1.00 88.12 95 ASP A C 1
ATOM 733 O O . ASP A 1 95 ? 8.074 0.686 -6.699 1.00 88.12 95 ASP A O 1
ATOM 737 N N . TYR A 1 96 ? 7.434 2.123 -8.304 1.00 90.31 96 TYR A N 1
ATOM 738 C CA . TYR A 1 96 ? 6.450 2.830 -7.469 1.00 90.31 96 TYR A CA 1
ATOM 739 C C . TYR A 1 96 ? 5.262 1.947 -7.083 1.00 90.31 96 TYR A C 1
ATOM 741 O O . TYR A 1 96 ? 4.863 1.926 -5.918 1.00 90.31 96 TYR A O 1
ATOM 749 N N . VAL A 1 97 ? 4.738 1.159 -8.024 1.00 83.50 97 VAL A N 1
ATOM 750 C CA . VAL A 1 97 ? 3.620 0.234 -7.775 1.00 83.50 97 VAL A CA 1
ATOM 751 C C . VAL A 1 97 ? 4.011 -0.854 -6.776 1.00 83.50 97 VAL A C 1
ATOM 753 O O . VAL A 1 97 ? 3.251 -1.145 -5.848 1.00 83.50 97 VAL A O 1
ATOM 756 N N . VAL A 1 98 ? 5.201 -1.440 -6.934 1.00 82.25 98 VAL A N 1
ATOM 757 C CA . VAL A 1 98 ? 5.721 -2.471 -6.025 1.00 82.25 98 VAL A CA 1
ATOM 758 C C . VAL A 1 98 ? 5.913 -1.899 -4.623 1.00 82.25 98 VAL A C 1
ATOM 760 O O . VAL A 1 98 ? 5.441 -2.496 -3.654 1.00 82.25 98 VAL A O 1
ATOM 763 N N . LYS A 1 99 ? 6.548 -0.725 -4.511 1.00 87.62 99 LYS A N 1
ATOM 764 C CA . LYS A 1 99 ? 6.755 -0.039 -3.229 1.00 87.62 99 LYS A CA 1
ATOM 765 C C . LYS A 1 99 ? 5.428 0.254 -2.531 1.00 87.62 99 LYS A C 1
ATOM 767 O O . LYS A 1 99 ? 5.277 -0.066 -1.354 1.00 87.62 99 LYS A O 1
ATOM 772 N N . PHE A 1 100 ? 4.466 0.827 -3.250 1.00 86.94 100 PHE A N 1
ATOM 773 C CA . PHE A 1 100 ? 3.155 1.139 -2.695 1.00 86.94 100 PHE A CA 1
ATOM 774 C C . PHE A 1 100 ? 2.428 -0.120 -2.219 1.00 86.94 100 PHE A C 1
ATOM 776 O O . PHE A 1 100 ? 1.948 -0.162 -1.090 1.00 86.94 100 PHE A O 1
ATOM 783 N N . SER A 1 101 ? 2.416 -1.172 -3.042 1.00 82.00 101 SER A N 1
ATOM 784 C CA . SER A 1 101 ? 1.759 -2.441 -2.710 1.00 82.00 101 SER A CA 1
ATOM 785 C C . SER A 1 101 ? 2.334 -3.070 -1.438 1.00 82.00 101 SER A C 1
ATOM 787 O O . SER A 1 101 ? 1.571 -3.515 -0.576 1.00 82.00 101 SER A O 1
ATOM 789 N N . ASP A 1 102 ? 3.664 -3.059 -1.282 1.00 83.38 102 ASP A N 1
ATOM 790 C CA . ASP A 1 102 ? 4.328 -3.539 -0.065 1.00 83.38 102 ASP A CA 1
ATOM 791 C C . ASP A 1 102 ? 3.911 -2.713 1.160 1.00 83.38 102 ASP A C 1
ATOM 793 O O . ASP A 1 102 ? 3.455 -3.263 2.166 1.00 83.38 102 ASP A O 1
ATOM 797 N N . LEU A 1 103 ? 3.968 -1.381 1.065 1.00 89.19 103 LEU A N 1
ATOM 798 C CA . LEU A 1 103 ? 3.587 -0.494 2.167 1.00 89.19 103 LEU A CA 1
ATOM 799 C C . LEU A 1 103 ? 2.117 -0.672 2.575 1.00 89.19 103 LEU A C 1
ATOM 801 O O . LEU A 1 103 ? 1.818 -0.744 3.770 1.00 89.19 103 LEU A O 1
ATOM 805 N N . THR A 1 104 ? 1.204 -0.805 1.610 1.00 84.94 104 THR A N 1
ATOM 806 C CA . THR A 1 104 ? -0.221 -1.065 1.855 1.00 84.94 104 THR A CA 1
ATOM 807 C C . THR A 1 104 ? -0.436 -2.416 2.544 1.00 84.94 104 THR A C 1
ATOM 809 O O . THR A 1 104 ? -1.183 -2.500 3.523 1.00 84.94 104 THR A O 1
ATOM 812 N N . GLN A 1 105 ? 0.243 -3.478 2.097 1.00 82.50 105 GLN A N 1
ATOM 813 C CA . GLN A 1 105 ? 0.146 -4.797 2.731 1.00 82.50 105 GLN A CA 1
ATOM 814 C C . GLN A 1 105 ? 0.627 -4.755 4.188 1.00 82.50 105 GLN A C 1
ATOM 816 O O . GLN A 1 105 ? -0.021 -5.308 5.085 1.00 82.50 105 GLN A O 1
ATOM 821 N N . ARG A 1 106 ? 1.749 -4.076 4.436 1.00 86.56 106 ARG A N 1
ATOM 822 C CA . ARG A 1 106 ? 2.312 -3.896 5.778 1.00 86.56 106 ARG A CA 1
ATOM 823 C C . ARG A 1 106 ? 1.390 -3.086 6.684 1.00 86.56 106 ARG A C 1
ATOM 825 O O . ARG A 1 106 ? 1.149 -3.488 7.821 1.00 86.56 106 ARG A O 1
ATOM 832 N N . PHE A 1 107 ? 0.811 -2.003 6.167 1.00 88.06 107 PHE A N 1
ATOM 833 C CA . PHE A 1 107 ? -0.174 -1.189 6.879 1.00 88.06 107 PHE A CA 1
ATOM 834 C C . PHE A 1 107 ? -1.350 -2.039 7.388 1.00 88.06 107 PHE A C 1
ATOM 836 O O . PHE A 1 107 ? -1.674 -2.006 8.578 1.00 88.06 107 PHE A O 1
ATOM 843 N N . PHE A 1 108 ? -1.939 -2.876 6.527 1.00 83.00 108 PHE A N 1
ATOM 844 C CA . PHE A 1 108 ? -3.042 -3.756 6.930 1.00 83.00 108 PHE A CA 1
ATOM 845 C C . PHE A 1 108 ? -2.630 -4.836 7.926 1.00 83.00 108 PHE A C 1
ATOM 847 O O . PHE A 1 108 ? -3.396 -5.146 8.843 1.00 83.00 108 PHE A O 1
ATOM 854 N N . ARG A 1 109 ? -1.424 -5.392 7.783 1.00 84.00 109 ARG A N 1
ATOM 855 C CA . ARG A 1 109 ? -0.877 -6.357 8.743 1.00 84.00 109 ARG A CA 1
ATOM 856 C C . ARG A 1 109 ? -0.762 -5.742 10.141 1.00 84.00 109 ARG A C 1
ATOM 858 O O . ARG A 1 109 ? -1.218 -6.356 11.103 1.00 84.00 109 ARG A O 1
ATOM 865 N N . ILE A 1 110 ? -0.223 -4.526 10.246 1.00 87.94 110 ILE A N 1
ATOM 866 C CA . ILE A 1 110 ? -0.082 -3.806 11.521 1.00 87.94 110 ILE A CA 1
ATOM 867 C C . ILE A 1 110 ? -1.455 -3.491 12.127 1.00 87.94 110 ILE A C 1
ATOM 869 O O . ILE A 1 110 ? -1.676 -3.755 13.310 1.00 87.94 110 ILE A O 1
ATOM 873 N N . LEU A 1 111 ? -2.400 -2.980 11.326 1.00 83.88 111 LEU A N 1
ATOM 874 C CA . LEU A 1 111 ? -3.766 -2.730 11.798 1.00 83.88 111 LEU A CA 1
ATOM 875 C C . LEU A 1 111 ? -4.418 -4.004 12.344 1.00 83.88 111 LEU A C 1
ATOM 877 O O . LEU A 1 111 ? -5.015 -3.977 13.418 1.00 83.88 111 LEU A O 1
ATOM 881 N N . THR A 1 112 ? -4.270 -5.125 11.640 1.00 79.94 112 THR A N 1
ATOM 882 C CA . THR A 1 112 ? -4.819 -6.417 12.072 1.00 79.94 112 THR A CA 1
ATOM 883 C C . THR A 1 112 ? -4.201 -6.861 13.397 1.00 79.94 112 THR A C 1
ATOM 885 O O . THR A 1 112 ? -4.933 -7.188 14.326 1.00 79.94 112 THR A O 1
ATOM 888 N N . ALA A 1 113 ? -2.876 -6.759 13.545 1.00 82.25 113 ALA A N 1
ATOM 889 C CA . ALA A 1 113 ? -2.188 -7.079 14.798 1.00 82.25 113 ALA A CA 1
ATOM 890 C C . ALA A 1 113 ? -2.652 -6.198 15.979 1.00 82.25 113 ALA A C 1
ATOM 892 O O . ALA A 1 113 ? -2.792 -6.674 17.111 1.00 82.25 113 ALA A O 1
ATOM 893 N N . LEU A 1 114 ? -2.946 -4.915 15.734 1.00 83.75 114 LEU A N 1
ATOM 894 C CA . LEU A 1 114 ? -3.557 -4.033 16.735 1.00 83.75 114 LEU A CA 1
ATOM 895 C C . LEU A 1 114 ? -4.971 -4.491 17.123 1.00 83.75 114 LEU A C 1
ATOM 897 O O . LEU A 1 114 ? -5.335 -4.411 18.298 1.00 83.75 114 LEU A O 1
ATOM 901 N N . GLY A 1 115 ? -5.762 -4.968 16.160 1.00 82.25 115 GLY A N 1
ATOM 902 C CA . GLY A 1 115 ? -7.091 -5.522 16.421 1.00 82.25 115 GLY A CA 1
ATOM 903 C C . GLY A 1 115 ? -7.046 -6.809 17.235 1.00 82.25 115 GLY A C 1
ATOM 904 O O . GLY A 1 115 ? -7.727 -6.918 18.253 1.00 82.25 115 GLY A O 1
ATOM 905 N N . ASP A 1 116 ? -6.198 -7.751 16.827 1.00 81.12 116 ASP A N 1
ATOM 906 C CA . ASP A 1 116 ? -6.055 -9.064 17.464 1.00 81.12 116 ASP A CA 1
ATOM 907 C C . ASP A 1 116 ? -5.493 -8.961 18.887 1.00 81.12 116 ASP A C 1
ATOM 909 O O . ASP A 1 116 ? -5.890 -9.712 19.778 1.00 81.12 116 ASP A O 1
ATOM 913 N N . SER A 1 117 ? -4.613 -7.985 19.137 1.00 80.25 117 SER A N 1
ATOM 914 C CA . SER A 1 117 ? -4.118 -7.678 20.487 1.00 80.25 117 SER A CA 1
ATOM 915 C C . SER A 1 117 ? -5.143 -6.960 21.376 1.00 80.25 117 SER A C 1
ATOM 917 O O . SER A 1 117 ? -4.860 -6.696 22.545 1.00 80.25 117 SER A O 1
ATOM 919 N N . GLY A 1 118 ? -6.326 -6.627 20.845 1.00 80.56 118 GLY A N 1
ATOM 920 C CA . GLY A 1 118 ? -7.381 -5.907 21.558 1.00 80.56 118 GLY A CA 1
ATOM 921 C C . GLY A 1 118 ? -7.081 -4.424 21.794 1.00 80.56 118 GLY A C 1
ATOM 922 O O . GLY A 1 118 ? -7.832 -3.766 22.514 1.00 80.56 118 GLY A O 1
ATOM 923 N N . LYS A 1 119 ? -6.006 -3.886 21.199 1.00 80.19 119 LYS A N 1
ATOM 924 C CA . LYS A 1 119 ? -5.625 -2.469 21.316 1.00 80.19 119 LYS A CA 1
ATOM 925 C C . LYS A 1 119 ? -6.569 -1.553 20.540 1.00 80.19 119 LYS A C 1
ATOM 927 O O . LYS A 1 119 ? -6.784 -0.420 20.957 1.00 80.19 119 LYS A O 1
ATOM 932 N N . ILE A 1 120 ? -7.159 -2.047 19.448 1.00 82.12 120 ILE A N 1
ATOM 933 C CA . ILE A 1 120 ? -8.201 -1.345 18.687 1.00 82.12 120 ILE A CA 1
ATOM 934 C C . ILE A 1 120 ? -9.393 -2.268 18.423 1.00 82.12 120 ILE A C 1
ATOM 936 O O . ILE A 1 120 ? -9.243 -3.471 18.231 1.00 82.12 120 ILE A O 1
ATOM 940 N N . GLN A 1 121 ? -10.600 -1.707 18.358 1.00 82.12 121 GLN A N 1
ATOM 941 C CA . GLN A 1 121 ? -11.793 -2.453 17.947 1.00 82.12 121 GLN A CA 1
ATOM 942 C C . GLN A 1 121 ? -12.050 -2.269 16.449 1.00 82.12 121 GLN A C 1
ATOM 944 O O . GLN A 1 121 ? -12.966 -1.542 16.066 1.00 82.12 121 GLN A O 1
ATOM 949 N N . LEU A 1 122 ? -11.260 -2.934 15.597 1.00 75.38 122 LEU A N 1
ATOM 950 C CA . LEU A 1 122 ? -11.352 -2.821 14.128 1.00 75.38 122 LEU A CA 1
ATOM 951 C C . LEU A 1 122 ? -12.785 -2.976 13.587 1.00 75.38 122 LEU A C 1
ATOM 953 O O . LEU A 1 122 ? -13.207 -2.217 12.716 1.00 75.38 122 LEU A O 1
ATOM 957 N N . ASN A 1 123 ? -13.558 -3.912 14.143 1.00 73.06 123 ASN A N 1
ATOM 958 C CA . ASN A 1 123 ? -14.930 -4.215 13.705 1.00 73.06 123 ASN A CA 1
ATOM 959 C C . ASN A 1 123 ? -15.949 -3.124 14.066 1.00 73.06 123 ASN A C 1
ATOM 961 O O . ASN A 1 123 ? -17.041 -3.083 13.500 1.00 73.06 123 ASN A O 1
ATOM 965 N N . SER A 1 124 ? -15.600 -2.257 15.016 1.00 79.50 124 SER A N 1
ATOM 966 C CA . SER A 1 124 ? -16.420 -1.126 15.454 1.00 79.50 124 SER A CA 1
ATOM 967 C C . SER A 1 124 ? -16.079 0.158 14.690 1.00 79.50 124 SER A C 1
ATOM 969 O O . SER A 1 124 ? -16.817 1.140 14.785 1.00 79.50 124 SER A O 1
ATOM 971 N N . ILE A 1 125 ? -14.978 0.163 13.928 1.00 82.25 125 ILE A N 1
ATOM 972 C CA . ILE A 1 125 ? -14.540 1.319 13.152 1.00 82.25 125 ILE A CA 1
ATOM 973 C C . ILE A 1 125 ? -15.502 1.551 11.988 1.00 82.25 125 ILE A C 1
ATOM 975 O O . ILE A 1 125 ? -15.786 0.655 11.187 1.00 82.25 125 ILE A O 1
ATOM 979 N N . LYS A 1 126 ? -15.972 2.795 11.885 1.00 83.94 126 LYS A N 1
ATOM 980 C CA . LYS A 1 126 ? -16.717 3.278 10.728 1.00 83.94 126 LYS A CA 1
ATOM 981 C C . LYS A 1 126 ? -15.846 4.211 9.906 1.00 83.94 126 LYS A C 1
ATOM 983 O O . LYS A 1 126 ? -15.304 5.171 10.442 1.00 83.94 126 LYS A O 1
ATOM 988 N N . ILE A 1 127 ? -15.772 3.946 8.610 1.00 84.56 127 ILE A N 1
ATOM 989 C CA . ILE A 1 127 ? -15.032 4.750 7.640 1.00 84.56 127 ILE A CA 1
ATOM 990 C C . ILE A 1 127 ? -16.065 5.378 6.713 1.00 84.56 127 ILE A C 1
ATOM 992 O O . ILE A 1 127 ? -16.818 4.661 6.057 1.00 84.56 127 ILE A O 1
ATOM 996 N N . GLN A 1 128 ? -16.174 6.710 6.736 1.00 84.06 128 GLN A N 1
ATOM 997 C CA . GLN A 1 128 ? -17.194 7.454 5.979 1.00 84.06 128 GLN A CA 1
ATOM 998 C C . GLN A 1 128 ? -18.628 6.910 6.175 1.00 84.06 128 GLN A C 1
ATOM 1000 O O . GLN A 1 128 ? -19.426 6.826 5.246 1.00 84.06 128 GLN A O 1
ATOM 1005 N N . GLY A 1 129 ? -18.962 6.484 7.398 1.00 81.44 129 GLY A N 1
ATOM 1006 C CA . GLY A 1 129 ? -20.279 5.931 7.735 1.00 81.44 129 GLY A CA 1
ATOM 1007 C C . GLY A 1 129 ? -20.497 4.455 7.367 1.00 81.44 129 GLY A C 1
ATOM 1008 O O . GLY A 1 129 ? -21.456 3.865 7.869 1.00 81.44 129 GLY A O 1
ATOM 1009 N N . LYS A 1 130 ? -19.600 3.836 6.589 1.00 84.44 130 LYS A N 1
ATOM 1010 C CA . LYS A 1 130 ? -19.593 2.392 6.295 1.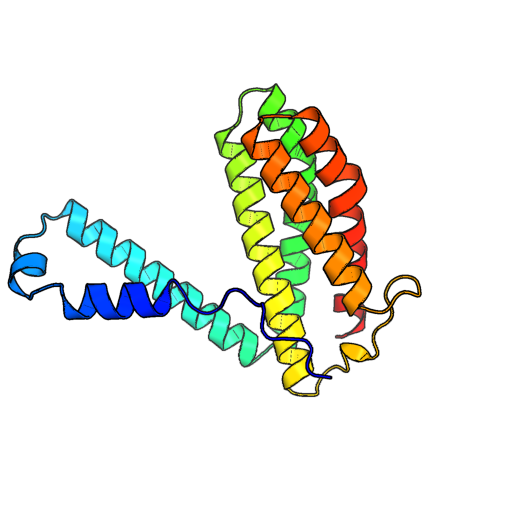00 84.44 130 LYS A CA 1
ATOM 1011 C C . LYS A 1 130 ? -18.819 1.615 7.357 1.00 84.44 130 LYS A C 1
ATOM 1013 O O . LYS A 1 130 ? -17.961 2.174 8.040 1.00 84.44 130 LYS A O 1
ATOM 1018 N N . LYS A 1 131 ? -19.088 0.314 7.496 1.00 85.38 131 LYS A N 1
ATOM 1019 C CA . LYS A 1 131 ? -18.236 -0.567 8.313 1.00 85.38 131 LYS A CA 1
ATOM 1020 C C . LYS A 1 131 ? -16.847 -0.668 7.681 1.00 85.38 131 LYS A C 1
ATOM 1022 O O . LYS A 1 131 ? -16.739 -0.753 6.460 1.00 85.38 131 LYS A O 1
ATOM 1027 N N . SER A 1 132 ? -15.801 -0.727 8.501 1.00 81.38 132 SER A N 1
ATOM 1028 C CA . SER A 1 132 ? -14.419 -0.936 8.041 1.00 81.38 132 SER A CA 1
ATOM 1029 C C . SER A 1 132 ? -14.287 -2.130 7.083 1.00 81.38 132 SER A C 1
ATOM 1031 O O . SER A 1 132 ? -13.652 -2.012 6.042 1.00 81.38 132 SER A O 1
ATOM 1033 N N . SER A 1 133 ? -14.985 -3.237 7.356 1.00 80.56 133 SER A N 1
ATOM 1034 C CA . SER A 1 133 ? -15.021 -4.422 6.486 1.00 80.56 133 SER A CA 1
ATOM 1035 C C . SER A 1 133 ? -15.537 -4.147 5.069 1.00 80.56 133 SER A C 1
ATOM 1037 O O . SER A 1 133 ? -15.035 -4.728 4.113 1.00 80.56 133 SER A O 1
ATOM 1039 N N . GLU A 1 134 ? -16.544 -3.280 4.928 1.00 84.12 134 GLU A N 1
ATOM 1040 C CA . GLU A 1 134 ? -17.102 -2.900 3.622 1.00 84.12 134 GLU A CA 1
ATOM 1041 C C . GLU A 1 134 ? -16.110 -2.017 2.862 1.00 84.12 134 GLU A C 1
ATOM 1043 O O . GLU A 1 134 ? -15.853 -2.243 1.685 1.00 84.12 134 GLU A O 1
ATOM 1048 N N . PHE A 1 135 ? -15.480 -1.070 3.559 1.00 86.19 135 PHE A N 1
ATOM 1049 C CA . PHE A 1 135 ? -14.433 -0.232 2.980 1.00 86.19 135 PHE A CA 1
ATOM 1050 C C . PHE A 1 135 ? -13.245 -1.063 2.467 1.00 86.19 135 PHE A C 1
ATOM 1052 O O . PHE A 1 135 ? -12.760 -0.831 1.361 1.00 86.19 135 PHE A O 1
ATOM 1059 N N . TYR A 1 136 ? -12.792 -2.057 3.240 1.00 81.50 136 TYR A N 1
ATOM 1060 C CA . TYR A 1 136 ? -11.700 -2.942 2.822 1.00 81.50 136 TYR A CA 1
ATOM 1061 C C . TYR A 1 136 ? -12.073 -3.797 1.611 1.00 81.50 136 TYR A C 1
ATOM 1063 O O . TYR A 1 136 ? -11.236 -4.013 0.736 1.00 81.50 136 TYR A O 1
ATOM 1071 N N . HIS A 1 137 ? -13.322 -4.258 1.535 1.00 83.25 137 HIS A N 1
ATOM 1072 C CA . HIS A 1 137 ? -13.812 -4.982 0.367 1.00 83.25 137 HIS A CA 1
ATOM 1073 C C . HIS A 1 137 ? -13.801 -4.100 -0.891 1.00 83.25 137 HIS A C 1
ATOM 1075 O O . HIS A 1 137 ? -13.260 -4.515 -1.917 1.00 83.25 137 HIS A O 1
ATOM 1081 N N . ASP A 1 138 ? -14.322 -2.872 -0.792 1.00 87.25 138 ASP A N 1
ATOM 1082 C CA . ASP A 1 138 ? -14.334 -1.901 -1.893 1.00 87.25 138 ASP A CA 1
ATOM 1083 C C . ASP A 1 138 ? -12.906 -1.606 -2.386 1.00 87.25 138 ASP A C 1
ATOM 1085 O O . ASP A 1 138 ? -12.636 -1.654 -3.586 1.00 87.25 138 ASP A O 1
ATOM 1089 N N . LEU A 1 139 ? -11.970 -1.367 -1.461 1.00 86.19 139 LEU A N 1
ATOM 1090 C CA . LEU A 1 139 ? -10.567 -1.126 -1.793 1.00 86.19 139 LEU A CA 1
ATOM 1091 C C . LEU A 1 139 ? -9.921 -2.327 -2.499 1.00 86.19 139 LEU A C 1
ATOM 1093 O O . LEU A 1 139 ? -9.227 -2.148 -3.496 1.00 86.19 139 LEU A O 1
ATOM 1097 N N . ASN A 1 140 ? -10.155 -3.550 -2.018 1.00 81.75 140 ASN A N 1
ATOM 1098 C CA . ASN A 1 140 ? -9.584 -4.747 -2.634 1.00 81.75 140 ASN A CA 1
ATOM 1099 C C . ASN A 1 140 ? -10.094 -4.953 -4.071 1.00 81.75 140 ASN A C 1
ATOM 1101 O O . ASN A 1 140 ? -9.334 -5.350 -4.950 1.00 81.75 140 ASN A O 1
ATOM 1105 N N . ASN A 1 141 ? -11.364 -4.635 -4.333 1.00 87.31 141 ASN A N 1
ATOM 1106 C CA . ASN A 1 141 ? -11.925 -4.686 -5.685 1.00 87.31 141 ASN A CA 1
ATOM 1107 C C . ASN A 1 141 ? -11.241 -3.690 -6.633 1.00 87.31 141 ASN A C 1
ATOM 1109 O O . ASN A 1 141 ? -11.024 -4.011 -7.798 1.00 87.31 141 ASN A O 1
ATOM 1113 N N . ILE A 1 142 ? -10.883 -2.503 -6.142 1.00 89.94 142 ILE A N 1
ATOM 1114 C CA . ILE A 1 142 ? -10.167 -1.483 -6.922 1.00 89.94 142 ILE A CA 1
ATOM 1115 C C . ILE A 1 142 ? -8.719 -1.909 -7.181 1.00 89.94 142 ILE A C 1
ATOM 1117 O O . ILE A 1 142 ? -8.235 -1.771 -8.299 1.00 89.94 142 ILE A O 1
ATOM 1121 N N . LEU A 1 143 ? -8.039 -2.485 -6.185 1.00 84.50 143 LEU A N 1
ATOM 1122 C CA . LEU A 1 143 ? -6.686 -3.020 -6.364 1.00 84.50 143 LEU A CA 1
ATOM 1123 C C . LEU A 1 143 ? -6.652 -4.153 -7.404 1.00 84.50 143 LEU A C 1
ATOM 1125 O O . LEU A 1 143 ? -5.731 -4.209 -8.211 1.00 84.50 143 LEU A O 1
ATOM 1129 N N . ASN A 1 144 ? -7.675 -5.013 -7.442 1.00 82.69 144 ASN A N 1
ATOM 1130 C CA . ASN A 1 144 ? -7.795 -6.029 -8.493 1.00 82.69 144 ASN A CA 1
ATOM 1131 C C . ASN A 1 144 ? -8.021 -5.404 -9.879 1.00 82.69 144 ASN A C 1
ATOM 1133 O O . ASN A 1 144 ? -7.370 -5.812 -10.834 1.00 82.69 144 ASN A O 1
ATOM 1137 N N . GLN A 1 145 ? -8.870 -4.374 -9.987 1.00 90.12 145 GLN A N 1
ATOM 1138 C CA . GLN A 1 145 ? -9.043 -3.633 -11.246 1.00 90.12 145 GLN A CA 1
ATOM 1139 C C . GLN A 1 145 ? -7.740 -2.973 -11.708 1.00 90.12 145 GLN A C 1
ATOM 1141 O O . GLN A 1 145 ? -7.451 -2.958 -12.902 1.00 90.12 145 GLN A O 1
ATOM 1146 N N . LEU A 1 146 ? -6.930 -2.467 -10.773 1.00 86.94 146 LEU A N 1
ATOM 1147 C CA . LEU A 1 146 ? -5.619 -1.905 -11.083 1.00 86.94 146 LEU A CA 1
ATOM 1148 C C . LEU A 1 146 ? -4.688 -2.976 -11.667 1.00 86.94 146 LEU A C 1
ATOM 1150 O O . LEU A 1 146 ? -4.029 -2.726 -12.674 1.00 86.94 146 LEU A O 1
ATOM 1154 N N . LEU A 1 147 ? -4.656 -4.175 -11.074 1.00 82.12 147 LEU A N 1
ATOM 1155 C CA . LEU A 1 147 ? -3.883 -5.305 -11.604 1.00 82.12 147 LEU A CA 1
ATOM 1156 C C . LEU A 1 147 ? -4.345 -5.704 -13.013 1.00 82.12 147 LEU A C 1
ATOM 1158 O O . LEU A 1 147 ? -3.509 -5.900 -13.897 1.00 82.12 147 LEU A O 1
ATOM 1162 N N . ASP A 1 148 ? -5.656 -5.766 -13.245 1.00 86.50 148 ASP A N 1
ATOM 1163 C CA . ASP A 1 148 ? -6.216 -6.052 -14.569 1.00 86.50 148 ASP A CA 1
ATOM 1164 C C . ASP A 1 148 ? -5.811 -4.979 -15.595 1.00 86.50 148 ASP A C 1
ATOM 1166 O O . ASP A 1 148 ? -5.404 -5.313 -16.711 1.00 86.50 148 ASP A O 1
ATOM 1170 N N . ALA A 1 149 ? -5.833 -3.698 -15.207 1.00 89.00 149 ALA A N 1
ATOM 1171 C CA . ALA A 1 149 ? -5.407 -2.584 -16.052 1.00 89.00 149 ALA A CA 1
ATOM 1172 C C . ALA A 1 149 ? -3.913 -2.670 -16.423 1.00 89.00 149 ALA A C 1
ATOM 1174 O O . ALA A 1 149 ? -3.549 -2.431 -17.578 1.00 89.00 149 ALA A O 1
ATOM 1175 N N . PHE A 1 150 ? -3.050 -3.097 -15.491 1.00 82.38 150 PHE A N 1
ATOM 1176 C CA . PHE A 1 150 ? -1.641 -3.394 -15.783 1.00 82.38 150 PHE A CA 1
ATOM 1177 C C . PHE A 1 150 ? -1.476 -4.536 -16.788 1.00 82.38 150 PHE A C 1
ATOM 1179 O O . PHE A 1 150 ? -0.637 -4.438 -17.685 1.00 82.38 150 PHE A O 1
ATOM 1186 N N . HIS A 1 151 ? -2.277 -5.600 -16.680 1.00 83.12 151 HIS A N 1
ATOM 1187 C CA . HIS A 1 151 ? -2.201 -6.738 -17.598 1.00 83.12 151 HIS A CA 1
ATOM 1188 C C . HIS A 1 151 ? -2.523 -6.369 -19.049 1.00 83.12 151 HIS A C 1
ATOM 1190 O O . HIS A 1 151 ? -1.911 -6.924 -19.963 1.00 83.12 151 HIS A O 1
ATOM 1196 N N . VAL A 1 152 ? -3.446 -5.430 -19.265 1.00 90.19 152 VAL A N 1
ATOM 1197 C CA . VAL A 1 152 ? -3.815 -4.945 -20.606 1.00 90.19 152 VAL A CA 1
ATOM 1198 C C . VAL A 1 152 ? -3.097 -3.652 -21.012 1.00 90.19 152 VAL A C 1
ATOM 1200 O O . VAL A 1 152 ? -3.376 -3.122 -22.084 1.00 90.19 152 VAL A O 1
ATOM 1203 N N . GLN A 1 153 ? -2.154 -3.171 -20.190 1.00 84.88 153 GLN A N 1
ATOM 1204 C CA . GLN A 1 153 ? -1.377 -1.941 -20.404 1.00 84.88 153 GLN A CA 1
ATOM 1205 C C . GLN A 1 153 ? -2.241 -0.682 -20.612 1.00 84.88 153 GLN A C 1
ATOM 1207 O O . GLN A 1 153 ? -1.873 0.221 -21.365 1.00 84.88 153 GLN A O 1
ATOM 1212 N N . ASP A 1 154 ? -3.385 -0.598 -19.930 1.00 90.06 154 ASP A N 1
ATOM 1213 C CA . ASP A 1 154 ? -4.270 0.565 -20.012 1.00 90.06 154 ASP A CA 1
ATOM 1214 C C . ASP A 1 154 ? -3.779 1.686 -19.083 1.00 90.06 154 ASP A C 1
ATOM 1216 O O . ASP A 1 154 ? -4.214 1.825 -17.940 1.00 90.06 154 ASP A O 1
ATOM 1220 N N . SER A 1 155 ? -2.840 2.499 -19.574 1.00 86.50 155 SER A N 1
ATOM 1221 C CA . SER A 1 155 ? -2.250 3.603 -18.804 1.00 86.50 155 SER A CA 1
ATOM 1222 C C . SER A 1 155 ? -3.258 4.676 -18.377 1.00 86.50 155 SER A C 1
ATOM 1224 O O . SER A 1 155 ? -2.988 5.398 -17.419 1.00 86.50 155 SER A O 1
ATOM 1226 N N . VAL A 1 156 ? -4.383 4.809 -19.094 1.00 89.56 156 VAL A N 1
ATOM 1227 C CA . VAL A 1 156 ? -5.435 5.779 -18.750 1.00 89.56 156 VAL A CA 1
ATOM 1228 C C . VAL A 1 156 ? -6.212 5.258 -17.549 1.00 89.56 156 VAL A C 1
ATOM 1230 O O . VAL A 1 156 ? -6.260 5.940 -16.531 1.00 89.56 156 VAL A O 1
ATOM 1233 N N . LEU A 1 157 ? -6.704 4.016 -17.617 1.00 91.19 157 LEU A N 1
ATOM 1234 C CA . LEU A 1 157 ? -7.407 3.386 -16.499 1.00 91.19 157 LEU A CA 1
ATOM 1235 C C . LEU A 1 157 ? -6.517 3.251 -15.255 1.00 91.19 157 LEU A C 1
ATOM 1237 O O . LEU A 1 157 ? -6.990 3.463 -14.141 1.00 91.19 157 LEU A O 1
ATOM 1241 N N . ILE A 1 158 ? -5.228 2.933 -15.425 1.00 89.75 158 ILE A N 1
ATOM 1242 C CA . ILE A 1 158 ? -4.259 2.936 -14.317 1.00 89.75 158 ILE A CA 1
ATOM 1243 C C . ILE A 1 158 ? -4.224 4.318 -13.659 1.00 89.75 158 ILE A C 1
ATOM 1245 O O . ILE A 1 158 ? -4.345 4.404 -12.441 1.00 89.75 158 ILE A O 1
ATOM 1249 N N . GLY A 1 159 ? -4.095 5.391 -14.446 1.00 87.94 159 GLY A N 1
ATOM 1250 C CA . GLY A 1 159 ? -4.129 6.759 -13.929 1.00 87.94 159 GLY A CA 1
ATOM 1251 C C . GLY A 1 159 ? -5.412 7.056 -13.157 1.00 87.94 159 GLY A C 1
ATOM 1252 O O . GLY A 1 159 ? -5.339 7.471 -12.004 1.00 87.94 159 GLY A O 1
ATOM 1253 N N . ASP A 1 160 ? -6.565 6.743 -13.748 1.00 91.31 160 ASP A N 1
ATOM 1254 C CA . ASP A 1 160 ? -7.873 7.004 -13.143 1.00 91.31 160 ASP A CA 1
ATOM 1255 C C . ASP A 1 160 ? -8.051 6.268 -11.805 1.00 91.31 160 ASP A C 1
ATOM 1257 O O . ASP A 1 160 ? -8.486 6.855 -10.811 1.00 91.31 160 ASP A O 1
ATOM 1261 N N . LEU A 1 161 ? -7.677 4.984 -11.750 1.00 92.44 161 LEU A N 1
ATOM 1262 C CA . LEU A 1 161 ? -7.761 4.181 -10.530 1.00 92.44 161 LEU A CA 1
ATOM 1263 C C . LEU A 1 161 ? -6.823 4.708 -9.439 1.00 92.44 161 LEU A C 1
ATOM 1265 O O . LEU A 1 161 ? -7.190 4.717 -8.264 1.00 92.44 161 LEU A O 1
ATOM 1269 N N . LEU A 1 162 ? -5.616 5.141 -9.801 1.00 89.62 162 LEU A N 1
ATOM 1270 C CA . LEU A 1 162 ? -4.655 5.671 -8.837 1.00 89.62 162 LEU A CA 1
ATOM 1271 C C . LEU A 1 162 ? -5.091 7.038 -8.294 1.00 89.62 162 LEU A C 1
ATOM 1273 O O . LEU A 1 162 ? -5.111 7.220 -7.075 1.00 89.62 162 LEU A O 1
ATOM 1277 N N . GLU A 1 163 ? -5.491 7.955 -9.176 1.00 86.75 163 GLU A N 1
ATOM 1278 C CA . GLU A 1 163 ? -5.822 9.345 -8.847 1.00 86.75 163 GLU A CA 1
ATOM 1279 C C . GLU A 1 163 ? -7.179 9.476 -8.143 1.00 86.75 163 GLU A C 1
ATOM 1281 O O . GLU A 1 163 ? -7.277 10.134 -7.106 1.00 86.75 163 GLU A O 1
ATOM 1286 N N . TYR A 1 164 ? -8.225 8.829 -8.664 1.00 90.00 164 TYR A N 1
ATOM 1287 C CA . TYR A 1 164 ? -9.595 9.053 -8.192 1.00 90.00 164 TYR A CA 1
ATOM 1288 C C . TYR A 1 164 ? -10.102 7.983 -7.228 1.00 90.00 164 TYR A C 1
ATOM 1290 O O . TYR A 1 164 ? -11.010 8.256 -6.440 1.00 90.00 164 TYR A O 1
ATOM 1298 N N . GLU A 1 165 ? -9.527 6.778 -7.243 1.00 91.19 165 GLU A N 1
ATOM 1299 C CA . GLU A 1 165 ? -10.016 5.683 -6.405 1.00 91.19 165 GLU A CA 1
ATOM 1300 C C . GLU A 1 165 ? -9.062 5.342 -5.250 1.00 91.19 165 GLU A C 1
ATOM 1302 O O . GLU A 1 165 ? -9.489 5.277 -4.090 1.00 91.19 165 GLU A O 1
ATOM 1307 N N . ILE A 1 166 ? -7.776 5.125 -5.529 1.00 89.56 166 ILE A N 1
ATOM 1308 C CA . ILE A 1 166 ? -6.817 4.599 -4.549 1.00 89.56 166 ILE A CA 1
ATOM 1309 C C . ILE A 1 166 ? -6.269 5.705 -3.652 1.00 89.56 166 ILE A C 1
ATOM 1311 O O . ILE A 1 166 ? -6.365 5.563 -2.430 1.00 89.56 166 ILE A O 1
ATOM 1315 N N . ALA A 1 167 ? -5.743 6.800 -4.212 1.00 86.19 167 ALA A N 1
ATOM 1316 C CA . ALA A 1 167 ? -5.161 7.880 -3.414 1.00 86.19 167 ALA A CA 1
ATOM 1317 C C . ALA A 1 167 ? -6.150 8.451 -2.371 1.00 86.19 167 ALA A C 1
ATOM 1319 O O . ALA A 1 167 ? -5.806 8.438 -1.184 1.00 86.19 167 ALA A O 1
ATOM 1320 N N . PRO A 1 168 ? -7.415 8.788 -2.714 1.00 88.06 168 PRO A N 1
ATOM 1321 C CA . PRO A 1 168 ? -8.373 9.297 -1.727 1.00 88.06 168 PRO A CA 1
ATOM 1322 C C . PRO A 1 168 ? -8.689 8.286 -0.615 1.00 88.06 168 PRO A C 1
ATOM 1324 O O . PRO A 1 168 ? -8.871 8.647 0.548 1.00 88.06 168 PRO A O 1
ATOM 1327 N N . ARG A 1 169 ? -8.736 6.986 -0.938 1.00 90.00 169 ARG A N 1
ATOM 1328 C CA . ARG A 1 169 ? -8.955 5.926 0.062 1.00 90.00 169 ARG A CA 1
ATOM 1329 C C . ARG A 1 169 ? -7.756 5.752 0.984 1.00 90.00 169 ARG A C 1
ATOM 1331 O O . ARG A 1 169 ? -7.951 5.469 2.167 1.00 90.00 169 ARG A O 1
ATOM 1338 N N . MET A 1 170 ? -6.539 5.915 0.470 1.00 88.00 170 MET A N 1
ATOM 1339 C CA . MET A 1 170 ? -5.336 5.871 1.298 1.00 88.00 170 MET A CA 1
ATOM 1340 C C . MET A 1 170 ? -5.285 7.051 2.256 1.00 88.00 170 MET A C 1
ATOM 1342 O O . MET A 1 170 ? -5.000 6.839 3.430 1.00 88.00 170 MET A O 1
ATOM 1346 N N . GLU A 1 171 ? -5.625 8.259 1.807 1.00 88.19 171 GLU A N 1
ATOM 1347 C CA . GLU A 1 171 ? -5.708 9.434 2.682 1.00 88.19 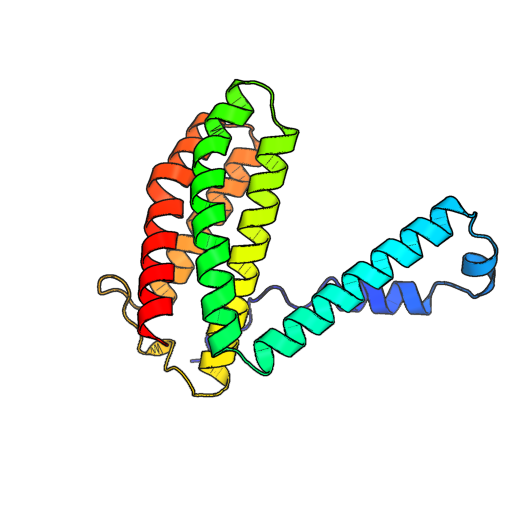171 GLU A CA 1
ATOM 1348 C C . GLU A 1 171 ? -6.640 9.187 3.869 1.00 88.19 171 GLU A C 1
ATOM 1350 O O . GLU A 1 171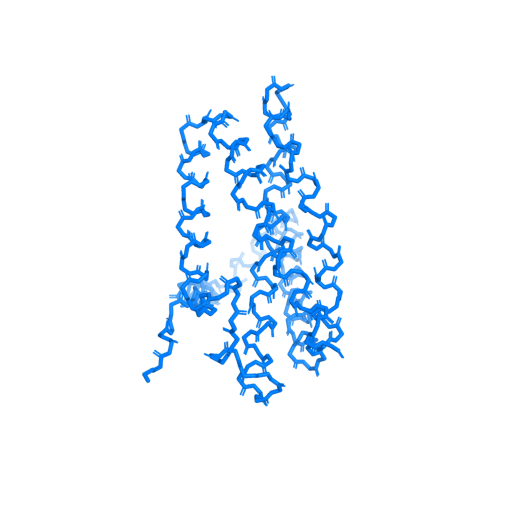 ? -6.230 9.351 5.018 1.00 88.19 171 GLU A O 1
ATOM 1355 N N . ILE A 1 172 ? -7.840 8.662 3.612 1.00 89.69 172 ILE A N 1
ATOM 1356 C CA . ILE A 1 172 ? -8.801 8.312 4.666 1.00 89.69 172 ILE A CA 1
ATOM 1357 C C . ILE A 1 172 ? -8.211 7.294 5.655 1.00 89.69 172 ILE A C 1
ATOM 1359 O O . ILE A 1 172 ? -8.392 7.424 6.868 1.00 89.69 172 ILE A O 1
ATOM 1363 N N . LEU A 1 173 ? -7.508 6.269 5.163 1.00 86.56 173 LEU A N 1
ATOM 1364 C CA . LEU A 1 173 ? -6.869 5.270 6.024 1.00 86.56 173 LEU A CA 1
ATOM 1365 C C . LEU A 1 173 ? -5.730 5.862 6.862 1.00 86.56 173 LEU A C 1
ATOM 1367 O O . LEU A 1 173 ? -5.587 5.491 8.027 1.00 86.56 173 LEU A O 1
ATOM 1371 N N . MET A 1 174 ? -4.945 6.774 6.290 1.00 87.38 174 MET A N 1
ATOM 1372 C CA . MET A 1 174 ? -3.846 7.455 6.976 1.00 87.38 174 MET A CA 1
ATOM 1373 C C . MET A 1 174 ? -4.350 8.443 8.035 1.00 87.38 174 MET A C 1
ATOM 1375 O O . MET A 1 174 ? -3.772 8.553 9.114 1.00 87.38 174 MET A O 1
ATOM 1379 N N . GLU A 1 175 ? -5.443 9.155 7.770 1.00 88.44 175 GLU A N 1
ATOM 1380 C CA . GLU A 1 175 ? -6.096 9.993 8.781 1.00 88.44 175 GLU A CA 1
ATOM 1381 C C . GLU A 1 175 ? -6.646 9.148 9.928 1.00 88.44 175 GLU A C 1
ATOM 1383 O O . GLU A 1 175 ? -6.460 9.473 11.103 1.00 88.44 175 GLU A O 1
ATOM 1388 N N . LEU A 1 176 ? -7.275 8.023 9.587 1.00 84.81 176 LEU A N 1
ATOM 1389 C CA . LEU A 1 176 ? -7.798 7.091 10.569 1.00 84.81 176 LEU A CA 1
ATOM 1390 C C . LEU A 1 176 ? -6.689 6.505 11.445 1.00 84.81 176 LEU A C 1
ATOM 1392 O O . LEU A 1 176 ? -6.845 6.470 12.663 1.00 84.81 176 LEU A O 1
ATOM 1396 N N . SER A 1 177 ? -5.567 6.077 10.858 1.00 84.06 177 SER A N 1
ATOM 1397 C CA . SER A 1 177 ? -4.444 5.522 11.619 1.00 84.06 177 SER A CA 1
ATOM 1398 C C . SER A 1 177 ? -3.828 6.546 12.571 1.00 84.06 177 SER A C 1
ATOM 1400 O O . SER A 1 177 ? -3.512 6.193 13.705 1.00 84.06 177 SER A O 1
ATOM 1402 N N . ARG A 1 178 ? -3.730 7.819 12.163 1.00 83.38 178 ARG A N 1
ATOM 1403 C CA . ARG A 1 178 ? -3.289 8.917 13.039 1.00 83.38 178 ARG A CA 1
ATOM 1404 C C . ARG A 1 178 ? -4.237 9.146 14.216 1.00 83.38 178 ARG A C 1
ATOM 1406 O O . ARG A 1 178 ? -3.765 9.515 15.280 1.00 83.38 178 ARG A O 1
ATOM 1413 N N . GLY A 1 179 ? -5.541 8.921 14.040 1.00 80.62 179 GLY A N 1
ATOM 1414 C CA . GLY A 1 179 ? -6.534 9.014 15.117 1.00 80.62 179 GLY A CA 1
ATOM 1415 C C . GLY A 1 179 ? -6.587 7.801 16.057 1.00 80.62 179 GLY A C 1
ATOM 1416 O O . GLY A 1 179 ? -7.253 7.868 17.088 1.00 80.62 179 GLY A O 1
ATOM 1417 N N . LEU A 1 180 ? -5.926 6.692 15.704 1.00 75.88 180 LEU A N 1
ATOM 1418 C CA . LEU A 1 180 ? -5.814 5.489 16.540 1.00 75.88 180 LEU A CA 1
ATOM 1419 C C . LEU A 1 180 ? -4.586 5.505 17.470 1.00 75.88 180 LEU A C 1
ATOM 1421 O O . LEU A 1 180 ? -4.482 4.627 18.329 1.00 75.88 180 LEU A O 1
ATOM 1425 N N . LEU A 1 181 ? -3.666 6.456 17.276 1.00 65.50 181 LEU A N 1
ATOM 1426 C CA . LEU A 1 181 ? -2.4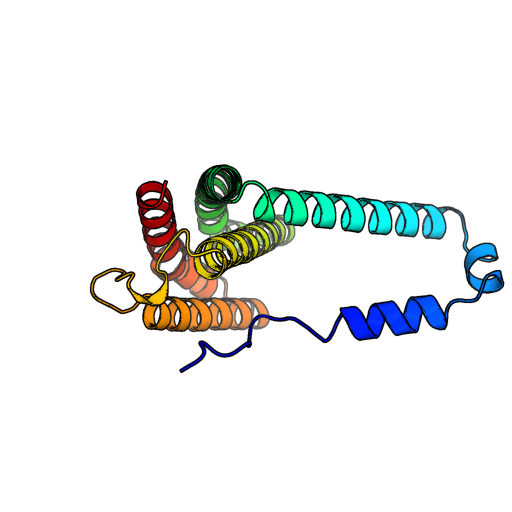54 6.675 18.076 1.00 65.50 181 LEU A CA 1
ATOM 1427 C C . LEU A 1 181 ? -2.670 7.791 19.103 1.00 65.50 181 LEU A C 1
ATOM 1429 O O . LEU A 1 181 ? -2.103 7.659 20.211 1.00 65.50 181 LEU A O 1
#

Foldseek 3Di:
DPPDDPPPDDDVVVVVVVCVVVDDPVNVVPDDPVRVVVVVVVVVVVVVVVVLLVCCLVPVLVVLLVLLVQLLVLLVQQLCLLVCLVVVVNVSSVVSVVSNVVSVSSNVSSVVSCCVVVLDVQQPDDQVNHGNVVLVVQQVVLVVVLVVCVVVVVSVSVNCSSPPPNSVSSVSSSVVSVVSD

Secondary structure (DSSP, 8-state):
------SS-SSHHHHHHHHHHH--HHHHHH--HHHHHHHHHHHHHHHHHHHHHHHHHHSHHHHHHHHHHHHHHHHHHHHTHHHHHHTT-HHHHHHHHHHHHHHHHHHHHHHHHHHHTTSS-GGG-EETTEEHHHHHHHHHHHHHHHHHHHHTT-HHHHHHIIIIIIHHHHHHHHHHHHHT-

pLDDT: mean 79.32, std 15.26, range [30.06, 92.75]